Protein AF-G9NT71-F1 (afdb_monomer_lite)

Organism: Hypocrea atroviridis (strain ATCC 20476 / IMI 206040) (NCBI:txid452589)

Secondary structure (DSSP, 8-state):
-HHHHHTT-HHHHHHHHHHHHHTTPPPPHHHHHHHHHHHHHHT-HHHHHHHHHHHHHHHTT-SSPPP--HHHHHHHHHHHHHH-TTHHHHHHSPPPGGGS-HHHHHHHHT-HHHHHHHHHHHHHHHHHHHHHHHHHHHHHHHHTT------

Structure (mmCIF, N/CA/C/O backbone):
data_AF-G9NT71-F1
#
_entry.id   AF-G9NT71-F1
#
loop_
_atom_site.group_PDB
_atom_site.id
_atom_site.type_symbol
_atom_site.label_atom_id
_atom_site.label_alt_id
_atom_site.label_comp_id
_atom_site.label_asym_id
_atom_site.label_entity_id
_atom_site.label_seq_id
_atom_site.pdbx_PDB_ins_code
_atom_site.Cartn_x
_atom_site.Cartn_y
_atom_site.Cartn_z
_atom_site.occupancy
_atom_site.B_iso_or_equiv
_atom_site.auth_seq_id
_atom_site.auth_comp_id
_atom_site.auth_asym_id
_atom_site.auth_atom_id
_atom_site.pdbx_PDB_model_num
ATOM 1 N N . MET A 1 1 ? -9.644 -10.009 13.426 1.00 88.56 1 MET A N 1
ATOM 2 C CA . MET A 1 1 ? -9.406 -10.148 11.970 1.00 88.56 1 MET A CA 1
ATOM 3 C C . MET A 1 1 ? -8.687 -11.445 11.629 1.00 88.56 1 MET A C 1
ATOM 5 O O . MET A 1 1 ? -9.256 -12.229 10.889 1.00 88.56 1 MET A O 1
ATOM 9 N N . THR A 1 2 ? -7.516 -11.730 12.206 1.00 84.69 2 THR A N 1
ATOM 10 C CA . THR A 1 2 ? -6.732 -12.953 11.928 1.00 84.69 2 THR A CA 1
ATOM 11 C C . THR A 1 2 ? -7.536 -14.254 12.055 1.00 84.69 2 THR A C 1
ATOM 13 O O . THR A 1 2 ? -7.477 -15.094 11.168 1.00 84.69 2 THR A O 1
ATOM 16 N N . ALA A 1 3 ? -8.367 -14.390 13.097 1.00 88.06 3 ALA A N 1
ATOM 17 C CA . ALA A 1 3 ? -9.236 -15.559 13.271 1.00 88.06 3 ALA A CA 1
ATOM 18 C C . ALA A 1 3 ? -10.236 -15.762 12.112 1.00 88.06 3 ALA A C 1
ATOM 20 O O . ALA A 1 3 ? -10.443 -16.890 11.683 1.00 88.06 3 ALA A O 1
ATOM 21 N N . TYR A 1 4 ? -10.807 -14.679 11.571 1.00 91.75 4 TYR A N 1
ATOM 22 C CA . TYR A 1 4 ? -11.718 -14.748 10.422 1.00 91.75 4 TYR A CA 1
ATOM 23 C C . TYR A 1 4 ? -10.973 -15.116 9.136 1.00 91.75 4 TYR A C 1
ATOM 25 O O . TYR A 1 4 ? -11.457 -15.935 8.367 1.00 91.75 4 TYR A O 1
ATOM 33 N N . ALA A 1 5 ? -9.757 -14.594 8.950 1.00 85.31 5 ALA A N 1
ATOM 34 C CA . ALA A 1 5 ? -8.906 -14.962 7.821 1.00 85.31 5 ALA A CA 1
ATOM 35 C C . ALA A 1 5 ? -8.539 -16.455 7.821 1.00 85.31 5 ALA A C 1
ATOM 37 O O . ALA A 1 5 ? -8.619 -17.101 6.783 1.00 85.31 5 ALA A O 1
ATOM 38 N N . HIS A 1 6 ? -8.206 -17.027 8.986 1.00 87.50 6 HIS A N 1
ATOM 39 C CA . HIS A 1 6 ? -7.945 -18.468 9.116 1.00 87.50 6 HIS A CA 1
ATOM 40 C C . HIS A 1 6 ? -9.157 -19.339 8.770 1.00 87.50 6 HIS A C 1
ATOM 42 O O . HIS A 1 6 ? -8.988 -20.479 8.351 1.00 87.50 6 HIS A O 1
ATOM 48 N N . GLN A 1 7 ? -10.366 -18.808 8.943 1.00 91.38 7 GLN A N 1
ATOM 49 C CA . GLN A 1 7 ? -11.618 -19.482 8.604 1.00 91.38 7 GLN A CA 1
ATOM 50 C C . GLN A 1 7 ? -12.095 -19.164 7.179 1.00 91.38 7 GLN A C 1
ATOM 52 O O . GLN A 1 7 ? -13.167 -19.619 6.794 1.00 91.38 7 GLN A O 1
ATOM 57 N N . LEU A 1 8 ? -11.328 -18.376 6.409 1.00 89.25 8 LEU A N 1
ATOM 58 C 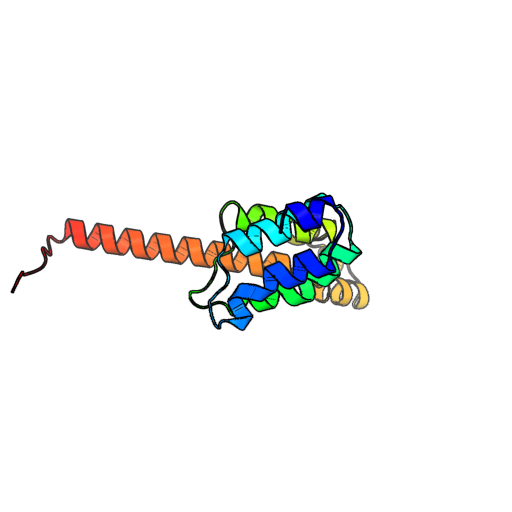CA . LEU A 1 8 ? -11.723 -17.832 5.103 1.00 89.25 8 LEU A CA 1
ATOM 59 C C . LEU A 1 8 ? -13.053 -17.051 5.147 1.00 89.25 8 LEU A C 1
ATOM 61 O O . LEU A 1 8 ? -13.723 -16.879 4.130 1.00 89.25 8 LEU A O 1
ATOM 65 N N . ASP A 1 9 ? -13.425 -16.542 6.325 1.00 94.81 9 ASP A N 1
ATOM 66 C CA . ASP A 1 9 ? -14.621 -15.729 6.537 1.00 94.81 9 ASP A CA 1
ATOM 67 C C . ASP A 1 9 ? -14.305 -14.265 6.201 1.00 94.81 9 ASP A C 1
ATOM 69 O O . ASP A 1 9 ? -14.046 -13.416 7.066 1.00 94.81 9 ASP A O 1
ATOM 73 N N . TRP A 1 10 ? -14.266 -13.980 4.900 1.00 92.88 10 TRP A N 1
ATOM 74 C CA . TRP A 1 10 ? -13.925 -12.658 4.381 1.00 92.88 10 TRP A CA 1
ATOM 75 C C . TRP A 1 10 ? -14.954 -11.595 4.768 1.00 92.88 10 TRP A C 1
ATOM 77 O O . TRP A 1 10 ? -14.583 -10.450 5.021 1.00 92.88 10 TRP A O 1
ATOM 87 N N . ASP A 1 11 ? -16.228 -11.955 4.908 1.00 94.00 11 ASP A N 1
ATOM 88 C CA . ASP A 1 11 ? -17.272 -11.012 5.309 1.00 94.00 11 ASP A CA 1
ATOM 89 C C . ASP A 1 11 ? -17.048 -10.503 6.733 1.00 94.00 11 ASP A C 1
ATOM 91 O O . ASP A 1 11 ? -17.069 -9.289 6.980 1.00 94.00 11 ASP A O 1
ATOM 95 N N . ARG A 1 12 ? -16.770 -11.398 7.690 1.00 94.56 12 ARG A N 1
ATOM 96 C CA . ARG A 1 12 ? -16.434 -10.989 9.063 1.00 94.56 12 ARG A CA 1
ATOM 97 C C . ARG A 1 12 ? -15.074 -10.319 9.146 1.00 94.56 12 ARG A C 1
ATOM 99 O O . ARG A 1 12 ? -14.917 -9.369 9.918 1.00 94.56 12 ARG A O 1
ATOM 106 N N . PHE A 1 13 ? -14.109 -10.759 8.342 1.00 96.06 13 PHE A N 1
ATOM 107 C CA . PHE A 1 13 ? -12.815 -10.095 8.225 1.00 96.06 13 PHE A CA 1
ATOM 108 C C . PHE A 1 13 ? -12.981 -8.622 7.833 1.00 96.06 13 PHE A C 1
ATOM 110 O O . PHE A 1 13 ? -12.490 -7.733 8.535 1.00 96.06 13 PHE A O 1
ATOM 117 N N . TRP A 1 14 ? -13.739 -8.354 6.769 1.00 94.94 14 TRP A N 1
ATOM 118 C CA . TRP A 1 14 ? -13.968 -7.004 6.272 1.00 94.94 14 TRP A CA 1
ATOM 119 C C . TRP A 1 14 ? -14.877 -6.178 7.168 1.00 94.94 14 TRP A C 1
ATOM 121 O O . TRP A 1 14 ? -14.660 -4.976 7.317 1.00 94.94 14 TRP A O 1
ATOM 131 N N . ASN A 1 15 ? -15.865 -6.799 7.811 1.00 94.00 15 ASN A N 1
ATOM 132 C CA . ASN A 1 15 ? -16.646 -6.120 8.836 1.00 94.00 15 ASN A CA 1
ATOM 133 C C . ASN A 1 15 ? -15.751 -5.635 9.975 1.00 94.00 15 ASN A C 1
ATOM 135 O O . ASN A 1 15 ? -15.852 -4.468 10.339 1.00 94.00 15 ASN A O 1
ATOM 139 N N . ALA A 1 16 ? -14.838 -6.476 10.470 1.00 93.75 16 ALA A N 1
ATOM 140 C CA . ALA A 1 16 ? -13.901 -6.091 11.520 1.00 93.75 16 ALA A CA 1
ATOM 141 C C . ALA A 1 16 ? -12.951 -4.964 11.082 1.00 93.75 16 ALA A C 1
ATOM 143 O O . ALA A 1 16 ? -12.748 -4.019 11.839 1.00 93.75 16 ALA A O 1
ATOM 144 N N . PHE A 1 17 ? -12.434 -5.012 9.851 1.00 95.06 17 PHE A N 1
ATOM 145 C CA . PHE A 1 17 ? -11.587 -3.946 9.301 1.00 95.06 17 PHE A CA 1
ATOM 146 C C . PHE A 1 17 ? -12.297 -2.582 9.241 1.00 95.06 17 PHE A C 1
ATOM 148 O O . PHE A 1 17 ? -11.691 -1.539 9.475 1.00 95.06 17 PHE A O 1
ATOM 155 N N . ARG A 1 18 ? -13.601 -2.573 8.939 1.00 93.44 18 ARG A N 1
ATOM 156 C CA . ARG A 1 18 ? -14.391 -1.338 8.804 1.00 93.44 18 ARG A CA 1
ATOM 157 C C . ARG A 1 18 ? -14.861 -0.752 10.137 1.00 93.44 18 ARG A C 1
ATOM 159 O O . ARG A 1 18 ? -15.386 0.359 10.126 1.00 93.44 18 ARG A O 1
ATOM 166 N N . ILE A 1 19 ? -14.698 -1.460 11.260 1.00 92.94 19 ILE A N 1
ATOM 167 C CA . ILE A 1 19 ? -15.186 -1.014 12.576 1.00 92.94 19 ILE A CA 1
ATOM 168 C C . ILE A 1 19 ? -14.682 0.392 12.942 1.00 92.94 19 ILE A C 1
ATOM 170 O O . ILE A 1 19 ? -15.543 1.223 13.223 1.00 92.94 19 ILE A O 1
ATOM 174 N N . PRO A 1 20 ? -13.370 0.715 12.903 1.00 90.31 20 PRO A N 1
ATOM 175 C CA . PRO A 1 20 ? -12.889 2.024 13.360 1.00 90.31 20 PRO A CA 1
ATOM 176 C C . PRO A 1 20 ? -13.567 3.196 12.641 1.00 90.31 20 PRO A C 1
ATOM 178 O O . PRO A 1 20 ? -14.077 4.113 13.281 1.00 90.31 20 PRO A O 1
ATOM 181 N N . SER A 1 21 ? -13.709 3.105 11.316 1.00 86.88 21 SER A N 1
ATOM 182 C CA . SER A 1 21 ? -14.335 4.160 10.513 1.00 86.88 21 SER A CA 1
ATOM 183 C C . SER A 1 21 ? -15.823 4.348 10.808 1.00 86.88 21 SER A C 1
ATOM 185 O O . SER A 1 21 ? -16.330 5.456 10.662 1.00 86.88 21 SER A O 1
ATOM 187 N N . ARG A 1 22 ? -16.538 3.304 11.261 1.00 90.44 22 ARG A N 1
ATOM 188 C CA . ARG A 1 22 ? -17.943 3.435 11.700 1.00 90.44 22 ARG A CA 1
ATOM 189 C C . ARG A 1 22 ? -18.078 4.285 12.962 1.00 90.44 22 ARG A C 1
ATOM 191 O O . ARG A 1 22 ? -19.121 4.893 13.165 1.00 90.44 22 ARG A O 1
ATOM 198 N N . PHE A 1 23 ? -17.024 4.347 13.770 1.00 91.69 23 PHE A N 1
ATOM 199 C CA . PHE A 1 23 ? -16.926 5.193 14.957 1.00 91.69 23 PHE A CA 1
ATOM 200 C C . PHE A 1 23 ? -16.097 6.459 14.698 1.00 91.69 23 PHE A C 1
ATOM 202 O O . PHE A 1 23 ? -15.576 7.047 15.640 1.00 91.69 23 PHE A O 1
ATOM 209 N N . GLN A 1 24 ? -15.937 6.861 13.427 1.00 88.56 24 GLN A N 1
ATOM 210 C CA . GLN A 1 24 ? -15.171 8.049 13.015 1.00 88.56 24 GLN A CA 1
ATOM 211 C C . GLN A 1 24 ? -13.734 8.079 13.561 1.00 88.56 24 GLN A C 1
ATOM 213 O O . GLN A 1 24 ? -13.141 9.138 13.738 1.00 88.56 24 GLN A O 1
ATOM 218 N N . THR A 1 25 ? -13.170 6.904 13.837 1.00 92.62 25 THR A N 1
ATOM 219 C CA . THR A 1 25 ? -11.798 6.756 14.314 1.00 92.62 25 THR A CA 1
ATOM 220 C C . THR A 1 25 ? -10.913 6.353 13.134 1.00 92.62 25 THR A C 1
ATOM 222 O O . THR A 1 25 ? -11.307 5.446 12.385 1.00 92.62 25 THR A O 1
ATOM 225 N N . PRO A 1 26 ? -9.738 6.985 12.951 1.00 92.88 26 PRO A N 1
ATOM 226 C CA . PRO A 1 26 ? -8.818 6.594 11.893 1.00 92.88 26 PRO A CA 1
ATOM 227 C C . PRO A 1 26 ? -8.353 5.152 12.096 1.00 92.88 26 PRO A C 1
ATOM 229 O O . PRO A 1 26 ? -8.170 4.683 13.227 1.00 92.88 26 PRO A O 1
ATOM 232 N N . ARG A 1 27 ? -8.177 4.418 10.998 1.00 95.69 27 ARG A N 1
ATOM 233 C CA . ARG A 1 27 ? -7.589 3.074 11.067 1.00 95.69 27 ARG A CA 1
ATOM 234 C C . ARG A 1 27 ? -6.086 3.209 11.289 1.00 95.69 27 ARG A C 1
ATOM 236 O O . ARG A 1 27 ? -5.444 4.072 10.701 1.00 95.69 27 ARG A O 1
ATOM 243 N N . SER A 1 28 ? -5.506 2.341 12.114 1.00 95.81 28 SER A N 1
ATOM 244 C CA . SER A 1 28 ? -4.067 2.390 12.378 1.00 95.81 28 SER A CA 1
ATOM 245 C C . SER A 1 28 ? -3.248 1.777 11.227 1.00 95.81 28 SER A C 1
ATOM 247 O O . SER A 1 28 ? -3.762 0.915 10.500 1.00 95.81 28 SER A O 1
ATOM 249 N N . PRO A 1 29 ? -1.964 2.152 11.065 1.00 97.38 29 PRO A N 1
ATOM 250 C CA . PRO A 1 29 ? -1.065 1.528 10.091 1.00 97.38 29 PRO A CA 1
ATOM 251 C C . PRO A 1 29 ? -0.989 -0.001 10.226 1.00 97.38 29 PRO A C 1
ATOM 253 O O . PRO A 1 29 ? -0.929 -0.710 9.224 1.00 97.38 29 PRO A O 1
ATOM 256 N N . GLU A 1 30 ? -1.054 -0.524 11.452 1.00 97.12 30 GLU A N 1
ATOM 257 C CA . GLU A 1 30 ? -1.014 -1.960 11.756 1.00 97.12 30 GLU A CA 1
ATOM 258 C C . GLU A 1 30 ? -2.261 -2.688 11.244 1.00 97.12 30 GLU A C 1
ATOM 260 O O . GLU A 1 30 ? -2.193 -3.856 10.862 1.00 97.12 30 GLU A O 1
ATOM 265 N N . LEU A 1 31 ? -3.410 -2.007 11.203 1.00 97.12 31 LEU A N 1
ATOM 266 C CA . LEU A 1 31 ? -4.641 -2.585 10.673 1.00 97.12 31 LEU A CA 1
ATOM 267 C C . LEU A 1 31 ? -4.560 -2.769 9.152 1.00 97.12 31 LEU A C 1
ATOM 269 O O . LEU A 1 31 ? -4.975 -3.808 8.631 1.00 97.12 31 LEU A O 1
ATOM 273 N N . TYR A 1 32 ? -3.992 -1.784 8.450 1.00 98.25 32 TYR A N 1
ATOM 274 C CA . TYR A 1 32 ? -3.694 -1.881 7.020 1.00 98.25 32 TYR A CA 1
ATOM 275 C C . TYR A 1 32 ? -2.624 -2.933 6.735 1.00 98.25 32 TYR A C 1
ATOM 277 O O . TYR A 1 32 ? -2.794 -3.746 5.828 1.00 98.25 32 TYR A O 1
ATOM 285 N N . GLU A 1 33 ? -1.556 -2.963 7.536 1.00 98.38 33 GLU A N 1
ATOM 286 C CA . GLU A 1 33 ? -0.499 -3.975 7.450 1.00 98.38 33 GLU A CA 1
ATOM 287 C C . GLU A 1 33 ? -1.096 -5.379 7.532 1.00 98.38 33 GLU A C 1
ATOM 289 O O . GLU A 1 33 ? -0.867 -6.193 6.636 1.00 98.38 33 GLU A O 1
ATOM 294 N N . LEU A 1 34 ? -1.918 -5.635 8.557 1.00 97.81 34 LEU A N 1
ATOM 295 C CA . LEU A 1 34 ? -2.569 -6.923 8.762 1.00 97.81 34 LEU A CA 1
ATOM 296 C C . LEU A 1 34 ? -3.449 -7.292 7.569 1.00 97.81 34 LEU A C 1
ATOM 298 O O . LEU A 1 34 ? -3.427 -8.445 7.137 1.00 97.81 34 LEU A O 1
ATOM 302 N N . ALA A 1 35 ? -4.215 -6.333 7.040 1.00 97.94 35 ALA A N 1
ATOM 303 C CA . ALA A 1 35 ? -5.052 -6.559 5.871 1.00 97.94 35 ALA A CA 1
ATOM 304 C C . ALA A 1 35 ? -4.209 -7.003 4.671 1.00 97.94 35 ALA A C 1
ATOM 306 O O . ALA A 1 35 ? -4.426 -8.094 4.148 1.00 97.94 35 ALA A O 1
ATOM 307 N N . TYR A 1 36 ? -3.200 -6.221 4.283 1.00 98.50 36 TYR A N 1
ATOM 308 C CA . TYR A 1 36 ? -2.361 -6.555 3.133 1.00 98.50 36 TYR A CA 1
ATOM 309 C C . TYR A 1 36 ? -1.585 -7.855 3.317 1.00 98.50 36 TYR A C 1
ATOM 311 O O . TYR A 1 36 ? -1.530 -8.657 2.388 1.00 98.50 36 TYR A O 1
ATOM 319 N N . ARG A 1 37 ? -1.039 -8.106 4.512 1.00 98.31 37 ARG A N 1
ATOM 320 C CA . ARG A 1 37 ? -0.293 -9.334 4.799 1.00 98.31 37 ARG A CA 1
ATOM 321 C C . ARG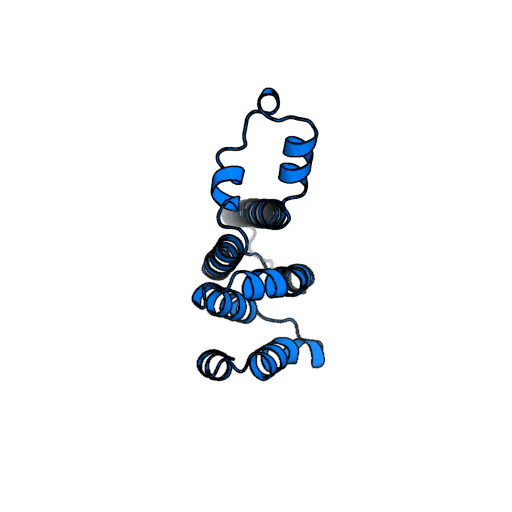 A 1 37 ? -1.173 -10.569 4.681 1.00 98.31 37 ARG A C 1
ATOM 323 O O . ARG A 1 37 ? -0.762 -11.550 4.068 1.00 98.31 37 ARG A O 1
ATOM 330 N N . VAL A 1 38 ? -2.380 -10.523 5.250 1.00 97.62 38 VAL A N 1
ATOM 331 C CA . VAL A 1 38 ? -3.341 -11.629 5.162 1.00 97.62 38 VAL A CA 1
ATOM 332 C C . VAL A 1 38 ? -3.707 -11.895 3.708 1.00 97.62 38 VAL A C 1
ATOM 334 O O . VAL A 1 38 ? -3.611 -13.036 3.270 1.00 97.62 38 VAL A O 1
ATOM 337 N N . LEU A 1 39 ? -4.064 -10.862 2.946 1.00 96.88 39 LEU A N 1
ATOM 338 C CA . LEU A 1 39 ? -4.448 -11.020 1.542 1.00 96.88 39 LEU A CA 1
ATOM 339 C C . LEU A 1 39 ? -3.296 -11.579 0.711 1.00 96.88 39 LEU A C 1
ATOM 341 O O . LEU A 1 39 ? -3.480 -12.567 0.008 1.00 96.88 39 LEU A O 1
ATOM 345 N N . ALA A 1 40 ? -2.094 -11.014 0.851 1.00 98.00 40 ALA A N 1
ATOM 346 C CA . ALA A 1 40 ? -0.910 -11.494 0.148 1.00 98.00 40 ALA A CA 1
ATOM 347 C C . ALA A 1 40 ? -0.624 -12.971 0.461 1.00 98.00 40 ALA A C 1
ATOM 349 O O . ALA A 1 40 ? -0.299 -13.739 -0.441 1.00 98.00 40 ALA A O 1
ATOM 350 N N . SER A 1 41 ? -0.811 -13.395 1.719 1.00 97.06 41 SER A N 1
ATOM 351 C CA . SER A 1 41 ? -0.585 -14.786 2.133 1.00 97.06 41 SER A CA 1
ATOM 352 C C . SER A 1 41 ? -1.545 -15.796 1.495 1.00 97.06 41 SER A C 1
ATOM 354 O O . SER A 1 41 ? -1.234 -16.983 1.460 1.00 97.06 41 SER A O 1
ATOM 356 N N . THR A 1 42 ? -2.685 -15.345 0.960 1.00 95.56 42 THR A N 1
ATOM 357 C CA . THR A 1 42 ? -3.613 -16.223 0.228 1.00 95.56 42 THR A CA 1
ATOM 358 C C . THR A 1 42 ? -3.111 -16.593 -1.166 1.00 95.56 42 THR A C 1
ATOM 360 O O . THR A 1 42 ? -3.551 -17.598 -1.718 1.00 95.56 42 THR A O 1
ATOM 363 N N . GLY A 1 43 ? -2.237 -15.775 -1.766 1.00 96.25 43 GLY A N 1
ATOM 364 C CA . GLY A 1 43 ? -1.858 -15.897 -3.177 1.00 96.25 43 GLY A CA 1
ATOM 365 C C . GLY A 1 43 ? -3.010 -15.665 -4.170 1.00 96.25 43 GLY A C 1
ATOM 366 O O . GLY A 1 43 ? -2.821 -15.842 -5.373 1.00 96.25 43 GLY A O 1
ATOM 367 N N . ASP A 1 44 ? -4.199 -15.267 -3.705 1.00 96.19 44 ASP A N 1
ATOM 368 C CA . ASP A 1 44 ? -5.364 -15.054 -4.558 1.00 96.19 44 ASP A CA 1
ATOM 369 C C . ASP A 1 44 ? -5.300 -13.672 -5.222 1.00 96.19 44 ASP A C 1
ATOM 371 O O . ASP A 1 44 ? -5.582 -12.628 -4.625 1.00 96.19 44 ASP A O 1
ATOM 375 N N . ARG A 1 45 ? -4.966 -13.683 -6.516 1.00 96.62 45 ARG A N 1
ATOM 376 C CA . ARG A 1 45 ? -4.894 -12.489 -7.365 1.00 96.62 45 ARG A CA 1
ATOM 377 C C . ARG A 1 45 ? -6.183 -11.672 -7.353 1.00 96.62 45 ARG A C 1
ATOM 379 O O . ARG A 1 45 ? -6.110 -10.442 -7.351 1.00 96.62 45 ARG A O 1
ATOM 386 N N . LYS A 1 46 ? -7.353 -12.318 -7.389 1.00 95.00 46 LYS A N 1
ATOM 387 C CA . LYS A 1 46 ? -8.642 -11.617 -7.426 1.00 95.00 46 LYS A CA 1
ATOM 388 C C . LYS A 1 46 ? -8.886 -10.927 -6.091 1.00 95.00 46 LYS A C 1
ATOM 390 O O . LYS A 1 46 ? -9.195 -9.740 -6.077 1.00 95.00 46 LYS A O 1
ATOM 395 N N . LEU A 1 47 ? -8.663 -11.639 -4.991 1.00 94.38 47 LEU A N 1
ATOM 396 C CA . LEU A 1 47 ? -8.840 -11.096 -3.650 1.00 94.38 47 LEU A CA 1
ATOM 397 C C . LEU A 1 47 ? -7.902 -9.904 -3.384 1.00 94.38 47 LEU A C 1
ATOM 399 O O . LEU A 1 47 ? -8.354 -8.874 -2.883 1.00 94.38 47 LEU A O 1
ATOM 403 N N . CYS A 1 48 ? -6.627 -9.998 -3.778 1.00 97.56 48 CYS A N 1
ATOM 404 C CA . CYS A 1 48 ? -5.682 -8.880 -3.697 1.00 97.56 48 CYS A CA 1
ATOM 405 C C . CYS A 1 48 ? -6.091 -7.703 -4.593 1.00 97.56 48 CYS A C 1
ATOM 407 O O . CYS A 1 48 ? -6.050 -6.561 -4.142 1.00 97.56 48 CYS A O 1
ATOM 409 N N . THR A 1 49 ? -6.526 -7.964 -5.830 1.00 97.25 49 THR A N 1
ATOM 410 C CA . THR A 1 49 ? -6.995 -6.923 -6.765 1.00 97.25 49 THR A CA 1
ATOM 411 C C . THR A 1 49 ? -8.181 -6.159 -6.184 1.00 97.25 49 THR A C 1
ATOM 413 O O . THR A 1 49 ? -8.158 -4.929 -6.115 1.00 97.25 49 THR A O 1
ATOM 416 N N . ASP A 1 50 ? -9.205 -6.888 -5.742 1.00 95.56 50 ASP A N 1
ATOM 417 C CA . ASP A 1 50 ? -10.422 -6.299 -5.199 1.00 95.56 50 ASP A CA 1
ATOM 418 C C . ASP A 1 50 ? -10.096 -5.497 -3.939 1.00 95.56 50 ASP A C 1
ATOM 420 O O . ASP A 1 50 ? -10.515 -4.350 -3.821 1.00 95.56 50 ASP A O 1
ATOM 424 N N . ALA A 1 51 ? -9.276 -6.043 -3.037 1.00 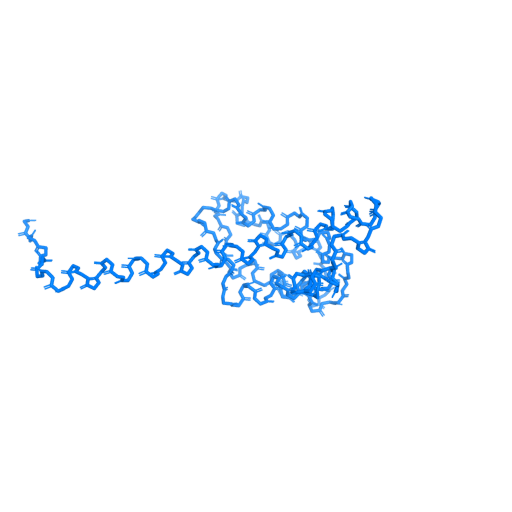94.62 51 ALA A N 1
ATOM 425 C CA . ALA A 1 51 ? -8.846 -5.336 -1.840 1.00 94.62 51 ALA A CA 1
ATOM 426 C C . ALA A 1 51 ? -8.047 -4.063 -2.145 1.00 94.62 51 ALA A C 1
ATOM 428 O O . ALA A 1 51 ? -8.360 -3.013 -1.593 1.00 94.62 51 ALA A O 1
ATOM 429 N N . LEU A 1 52 ? -7.045 -4.114 -3.026 1.00 97.69 52 LEU A N 1
ATOM 430 C CA . LEU A 1 52 ? -6.230 -2.941 -3.361 1.00 97.69 52 LEU A CA 1
ATOM 431 C C . LEU A 1 52 ? -7.079 -1.802 -3.933 1.00 97.69 52 LEU A C 1
ATOM 433 O O . LEU A 1 52 ? -6.848 -0.647 -3.589 1.00 97.69 52 LEU A O 1
ATOM 437 N N . ARG A 1 53 ? -8.106 -2.110 -4.731 1.00 97.06 53 ARG A N 1
ATOM 438 C CA . ARG A 1 53 ? -9.002 -1.104 -5.324 1.00 97.06 53 ARG A CA 1
ATOM 439 C C . ARG A 1 53 ? -9.772 -0.258 -4.318 1.00 97.06 53 ARG A C 1
ATOM 441 O O . ARG A 1 53 ? -10.168 0.851 -4.665 1.00 97.06 53 ARG A O 1
ATOM 448 N N . TRP A 1 54 ? -9.991 -0.743 -3.096 1.00 94.06 54 TRP A N 1
ATOM 449 C CA . TRP A 1 54 ? -10.723 0.021 -2.081 1.00 94.06 54 TRP A CA 1
ATOM 450 C C . TRP A 1 54 ? -9.924 0.274 -0.800 1.00 94.06 54 TRP A C 1
ATOM 452 O O . TRP A 1 54 ? -10.018 1.366 -0.253 1.00 94.06 54 TRP A O 1
ATOM 462 N N . VAL A 1 55 ? -9.105 -0.670 -0.329 1.00 96.75 55 VAL A N 1
ATOM 463 C CA . VAL A 1 55 ? -8.307 -0.513 0.900 1.00 96.75 55 VAL A CA 1
ATOM 464 C C . VAL A 1 55 ? -7.222 0.546 0.710 1.00 96.75 55 VAL A C 1
ATOM 466 O O . VAL A 1 55 ? -6.998 1.354 1.609 1.00 96.75 55 VAL A O 1
ATOM 469 N N . TYR A 1 56 ? -6.570 0.581 -0.456 1.00 97.50 56 TYR A N 1
AT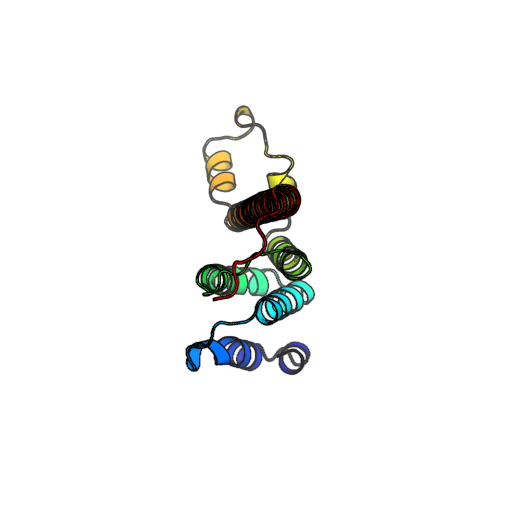OM 470 C CA . TYR A 1 56 ? -5.482 1.528 -0.701 1.00 97.50 56 TYR A CA 1
ATOM 471 C C . TYR A 1 56 ? -5.963 2.986 -0.768 1.00 97.50 56 TYR A C 1
ATOM 473 O O . TYR A 1 56 ? -5.433 3.797 -0.007 1.00 97.50 56 TYR A O 1
ATOM 481 N N . PRO A 1 57 ? -7.002 3.345 -1.553 1.00 96.50 57 PRO A N 1
ATOM 482 C CA . PRO A 1 57 ? -7.545 4.703 -1.527 1.00 96.50 57 PRO A CA 1
ATOM 483 C C . PRO A 1 57 ? -8.051 5.138 -0.152 1.00 96.50 57 PRO A C 1
ATOM 485 O O . PRO A 1 57 ? -7.995 6.320 0.163 1.00 96.50 57 PRO A O 1
ATOM 488 N N . GLU A 1 58 ? -8.556 4.212 0.664 1.00 95.62 58 GLU A N 1
ATOM 489 C CA . GLU A 1 58 ? -8.970 4.519 2.032 1.00 95.62 58 GLU A CA 1
ATOM 490 C C . GLU A 1 58 ? -7.774 4.840 2.933 1.00 95.62 58 GLU A C 1
ATOM 492 O O . GLU A 1 58 ? -7.816 5.839 3.641 1.00 95.62 58 GLU A O 1
ATOM 497 N N . MET A 1 59 ? -6.685 4.069 2.840 1.00 97.12 59 MET A N 1
ATOM 498 C CA . MET A 1 59 ? -5.437 4.336 3.567 1.00 97.12 59 MET A CA 1
ATOM 499 C C . MET A 1 59 ? -4.882 5.733 3.272 1.00 97.12 59 MET A C 1
ATOM 501 O O . MET A 1 59 ? -4.385 6.404 4.172 1.00 97.12 59 MET A O 1
ATOM 505 N N . LEU A 1 60 ? -4.974 6.176 2.014 1.00 96.38 60 LEU A N 1
ATOM 506 C CA . LEU A 1 60 ? -4.493 7.494 1.592 1.00 96.38 60 LEU A CA 1
ATOM 507 C C . LEU A 1 60 ? -5.315 8.664 2.154 1.00 96.38 60 LEU A C 1
ATOM 509 O O . LEU A 1 60 ? -4.821 9.788 2.150 1.00 96.38 60 LEU A O 1
ATOM 513 N N . LYS A 1 61 ? -6.549 8.417 2.611 1.00 95.19 61 LYS A N 1
ATOM 514 C CA . LYS A 1 61 ? -7.450 9.434 3.184 1.00 95.19 61 LYS A CA 1
ATOM 515 C C . LYS A 1 61 ? -7.389 9.509 4.710 1.00 95.19 61 LYS A C 1
ATOM 517 O O . LYS A 1 61 ? 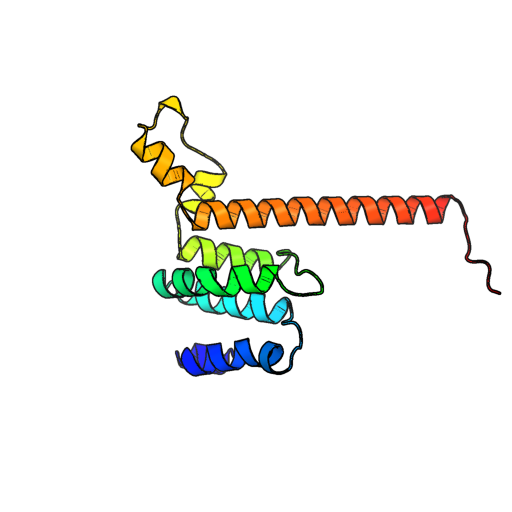-8.102 10.320 5.293 1.00 95.19 61 LYS A O 1
ATOM 522 N N . GLU A 1 62 ? -6.632 8.627 5.355 1.00 96.19 62 GLU A N 1
ATOM 523 C CA . GLU A 1 62 ? -6.542 8.599 6.813 1.00 96.19 62 GLU A CA 1
ATOM 524 C C . GLU A 1 62 ? -5.870 9.866 7.343 1.00 96.19 62 GLU A C 1
ATOM 526 O O . GLU A 1 62 ? -4.880 10.339 6.782 1.00 96.19 62 GLU A O 1
ATOM 531 N N . GLU A 1 63 ? -6.394 10.370 8.459 1.00 93.31 63 GLU A N 1
ATOM 532 C CA . GLU A 1 63 ? -5.824 11.488 9.204 1.00 93.31 63 GLU A CA 1
ATOM 533 C C . GLU A 1 63 ? -5.580 11.053 10.660 1.00 93.31 63 GLU A C 1
ATOM 535 O O . GLU A 1 63 ? -6.536 10.697 11.355 1.00 93.31 63 GLU A O 1
ATOM 540 N N . PRO A 1 64 ? -4.323 11.049 11.147 1.00 92.38 64 PRO A N 1
ATOM 541 C CA . PRO A 1 64 ? -3.111 11.522 10.473 1.00 92.38 64 PRO A CA 1
ATOM 542 C C . PRO A 1 64 ? -2.682 10.634 9.296 1.00 92.38 64 PRO A C 1
ATOM 544 O O . PRO A 1 64 ? -2.856 9.414 9.326 1.00 92.38 64 PRO A O 1
ATOM 547 N N . LYS A 1 65 ? -2.059 11.260 8.289 1.00 94.88 65 LYS A N 1
ATOM 548 C CA . LYS A 1 65 ? -1.550 10.581 7.089 1.00 94.88 65 LYS A CA 1
ATOM 549 C C . LYS A 1 65 ? -0.734 9.330 7.421 1.00 94.88 65 LYS A C 1
ATOM 551 O O . LYS A 1 65 ? 0.271 9.389 8.134 1.00 94.88 65 LYS A O 1
ATOM 556 N N . ILE A 1 66 ? -1.107 8.212 6.801 1.00 96.88 66 ILE A N 1
ATOM 557 C CA . ILE A 1 66 ? -0.376 6.948 6.903 1.00 96.88 66 ILE A CA 1
ATOM 558 C C . ILE A 1 66 ? 0.703 6.872 5.822 1.00 96.88 66 ILE A C 1
ATOM 560 O O . ILE A 1 66 ? 0.428 6.940 4.623 1.00 96.88 66 ILE A O 1
ATOM 564 N N . TRP A 1 67 ? 1.949 6.675 6.250 1.00 96.50 67 TRP A N 1
ATOM 565 C CA . TRP A 1 67 ? 3.085 6.468 5.356 1.00 96.50 67 TRP A CA 1
ATOM 566 C C . TRP A 1 67 ? 3.335 4.970 5.135 1.00 96.50 67 TRP A C 1
ATOM 568 O O . TRP A 1 67 ? 3.487 4.235 6.113 1.00 96.50 67 TRP A O 1
ATOM 578 N N . PRO A 1 68 ? 3.425 4.488 3.880 1.00 97.06 68 PRO A N 1
ATOM 579 C CA . PRO A 1 68 ? 3.686 3.081 3.597 1.00 97.06 68 PRO A CA 1
ATOM 580 C C . PRO A 1 68 ? 5.176 2.777 3.796 1.00 97.06 68 PRO A C 1
ATOM 582 O O . PRO A 1 68 ? 5.933 2.694 2.836 1.00 97.06 68 PRO A O 1
ATOM 585 N N . VAL A 1 69 ? 5.615 2.640 5.046 1.00 97.06 69 VAL A N 1
ATOM 586 C CA . VAL A 1 69 ? 7.003 2.335 5.439 1.00 97.06 69 VAL A CA 1
ATOM 587 C C . VAL A 1 69 ? 7.065 1.066 6.294 1.00 97.06 69 VAL A C 1
ATOM 589 O O . VAL A 1 69 ? 6.033 0.522 6.681 1.00 97.06 69 VAL A O 1
ATOM 592 N N . GLY A 1 70 ? 8.272 0.560 6.567 1.00 97.00 70 GLY A N 1
ATOM 593 C CA . GLY A 1 70 ? 8.468 -0.603 7.440 1.00 97.00 70 GLY A CA 1
ATOM 594 C C . GLY A 1 70 ? 7.669 -1.838 7.005 1.00 97.00 70 GLY A C 1
ATOM 595 O O . GLY A 1 70 ? 7.651 -2.190 5.827 1.00 97.00 70 GLY A O 1
ATOM 596 N N . SER A 1 71 ? 6.996 -2.491 7.954 1.00 98.19 71 SER A N 1
ATOM 597 C CA . SER A 1 71 ? 6.166 -3.677 7.699 1.00 98.19 71 SER A CA 1
ATOM 598 C C . SER A 1 71 ? 4.968 -3.385 6.796 1.00 98.19 71 SER A C 1
ATOM 600 O O . SER A 1 71 ? 4.668 -4.190 5.917 1.00 98.19 71 SER A O 1
ATOM 602 N N . LEU A 1 72 ? 4.329 -2.219 6.945 1.00 98.50 72 LEU A N 1
ATOM 603 C CA . LEU A 1 72 ? 3.202 -1.820 6.102 1.00 98.50 72 LEU A CA 1
ATOM 604 C C . LEU A 1 72 ? 3.605 -1.773 4.625 1.00 98.50 72 LEU A C 1
ATOM 606 O O . LEU A 1 72 ? 2.882 -2.296 3.779 1.00 98.50 72 LEU A O 1
ATOM 610 N N . TYR A 1 73 ? 4.775 -1.206 4.318 1.00 98.56 73 TYR A N 1
ATOM 611 C CA . TYR A 1 73 ? 5.326 -1.229 2.961 1.00 98.56 73 TYR A CA 1
ATOM 612 C C . TYR A 1 73 ? 5.483 -2.652 2.429 1.00 98.56 73 TYR A C 1
ATOM 614 O O . TYR A 1 73 ? 5.026 -2.945 1.326 1.00 98.56 73 TYR A O 1
ATOM 622 N N . MET A 1 74 ? 6.130 -3.524 3.206 1.00 98.62 74 MET A N 1
ATOM 623 C CA . MET A 1 74 ? 6.429 -4.890 2.773 1.00 98.62 74 MET A CA 1
ATOM 624 C C . MET A 1 74 ? 5.142 -5.666 2.483 1.00 98.62 74 MET A C 1
ATOM 626 O O . MET A 1 74 ? 5.029 -6.301 1.436 1.00 98.62 74 MET A O 1
ATOM 630 N N . SER A 1 75 ? 4.149 -5.555 3.366 1.00 98.69 75 SER A N 1
ATOM 631 C CA . SER A 1 75 ? 2.855 -6.222 3.222 1.00 98.69 75 SER A CA 1
ATOM 632 C C . SER A 1 75 ? 2.047 -5.655 2.047 1.00 98.69 75 SER A C 1
ATOM 634 O O . SER A 1 75 ? 1.517 -6.424 1.243 1.00 98.69 75 SER A O 1
ATOM 636 N N . LEU A 1 76 ? 2.003 -4.326 1.882 1.00 98.69 76 LEU A N 1
ATOM 637 C CA . LEU A 1 76 ? 1.351 -3.675 0.739 1.00 98.69 76 LEU A CA 1
ATOM 638 C C . LEU A 1 76 ? 2.000 -4.086 -0.587 1.00 98.69 76 LEU A C 1
ATOM 640 O O . LEU A 1 76 ? 1.299 -4.493 -1.513 1.00 98.69 76 LEU A O 1
ATOM 644 N N . LYS A 1 77 ? 3.334 -4.042 -0.672 1.00 98.56 77 LYS A N 1
ATOM 645 C CA . LYS A 1 77 ? 4.077 -4.466 -1.863 1.00 98.56 77 LYS A CA 1
ATOM 646 C C . LYS A 1 77 ? 3.820 -5.937 -2.183 1.00 98.56 77 LYS A C 1
ATOM 648 O O . LYS A 1 77 ? 3.546 -6.252 -3.334 1.00 98.56 77 LYS A O 1
ATOM 653 N N . ALA A 1 78 ? 3.824 -6.826 -1.191 1.00 98.62 78 ALA A N 1
ATOM 654 C CA . ALA A 1 78 ? 3.495 -8.235 -1.409 1.00 98.62 78 ALA A CA 1
ATOM 655 C C . ALA A 1 78 ? 2.079 -8.414 -1.988 1.00 98.62 78 ALA A C 1
ATOM 657 O O . ALA A 1 78 ? 1.899 -9.156 -2.950 1.00 98.62 78 ALA A O 1
ATOM 658 N N . CYS A 1 79 ? 1.087 -7.686 -1.467 1.00 98.56 79 CYS A N 1
ATOM 659 C CA . CYS A 1 79 ? -0.283 -7.712 -1.987 1.00 98.56 79 CYS A CA 1
ATOM 660 C C . CYS A 1 79 ? -0.357 -7.213 -3.445 1.00 98.56 79 CYS A C 1
ATOM 662 O O . CYS A 1 79 ? -1.007 -7.837 -4.285 1.00 98.56 79 CYS A O 1
ATOM 664 N N . ILE A 1 80 ? 0.363 -6.130 -3.766 1.00 98.50 80 ILE A N 1
ATOM 665 C CA . ILE A 1 80 ? 0.497 -5.602 -5.133 1.00 98.50 80 ILE A CA 1
ATOM 666 C C . ILE A 1 80 ? 1.084 -6.658 -6.073 1.00 98.50 80 ILE A C 1
ATOM 668 O O . ILE A 1 80 ? 0.566 -6.838 -7.169 1.00 98.50 80 ILE A O 1
ATOM 672 N N . LEU A 1 81 ? 2.124 -7.382 -5.652 1.00 98.25 81 LEU A N 1
ATOM 673 C CA . LEU A 1 81 ? 2.783 -8.388 -6.490 1.00 98.25 81 LEU A CA 1
ATOM 674 C C . LEU A 1 81 ? 1.950 -9.657 -6.690 1.00 98.25 81 LEU A C 1
ATOM 676 O O . LEU A 1 81 ? 2.087 -10.316 -7.715 1.00 98.25 81 LEU A O 1
ATOM 680 N N . VAL A 1 82 ? 1.044 -9.980 -5.765 1.00 98.06 82 VAL A N 1
ATOM 681 C CA . VAL A 1 82 ? 0.041 -11.033 -5.992 1.00 98.06 82 VAL A CA 1
ATOM 682 C C . VAL A 1 82 ? -1.000 -10.579 -7.020 1.00 98.06 82 VAL A C 1
ATOM 684 O O . VAL A 1 82 ? -1.366 -11.346 -7.912 1.00 98.06 82 VAL A O 1
ATOM 687 N N . ALA A 1 83 ? -1.468 -9.328 -6.932 1.00 97.56 83 ALA A N 1
ATOM 688 C CA . ALA A 1 83 ? -2.414 -8.762 -7.896 1.00 97.56 83 ALA A CA 1
ATOM 689 C C . ALA A 1 83 ? -1.792 -8.587 -9.297 1.00 97.56 83 ALA A C 1
ATOM 691 O O . ALA A 1 83 ? -2.451 -8.807 -10.318 1.00 97.56 83 ALA A O 1
ATOM 692 N N . ASP A 1 84 ? -0.513 -8.218 -9.336 1.00 96.81 84 ASP A N 1
ATOM 693 C CA . ASP A 1 84 ? 0.253 -7.923 -10.536 1.00 96.81 84 ASP A CA 1
ATOM 694 C C . ASP A 1 84 ? 1.732 -8.349 -10.395 1.00 96.81 84 ASP A C 1
ATOM 696 O O . ASP A 1 84 ? 2.595 -7.535 -10.044 1.00 96.81 84 ASP A O 1
ATOM 700 N N . PRO A 1 85 ? 2.062 -9.606 -10.752 1.00 95.56 85 PRO A N 1
ATOM 701 C CA . PRO A 1 85 ? 3.427 -10.130 -10.639 1.00 95.56 85 PRO A CA 1
ATOM 702 C C . PRO A 1 85 ? 4.469 -9.390 -11.487 1.00 95.56 85 PRO A C 1
ATOM 704 O O . PRO A 1 85 ? 5.664 -9.470 -11.218 1.00 95.56 85 PRO A O 1
ATOM 707 N N . GLY A 1 86 ? 4.037 -8.673 -12.531 1.00 94.06 86 GLY A N 1
ATOM 708 C CA . GLY A 1 86 ? 4.936 -7.935 -13.419 1.00 94.06 86 GLY A CA 1
ATOM 709 C C . GLY A 1 86 ? 5.239 -6.510 -12.955 1.00 94.06 86 GLY A C 1
ATOM 710 O O . GLY A 1 86 ? 6.105 -5.867 -13.547 1.00 94.06 86 GLY A O 1
ATOM 711 N N . ALA A 1 87 ? 4.542 -6.001 -11.931 1.00 95.19 87 ALA A N 1
ATOM 712 C CA . ALA A 1 87 ? 4.621 -4.597 -11.531 1.00 95.19 87 ALA A CA 1
ATOM 713 C C . ALA A 1 87 ? 6.040 -4.170 -11.126 1.00 95.19 87 ALA A C 1
ATOM 715 O O . ALA A 1 87 ? 6.519 -3.134 -11.578 1.00 95.19 87 ALA A O 1
ATOM 716 N N . GLU A 1 88 ? 6.744 -4.969 -10.321 1.00 95.31 88 GLU A N 1
ATOM 717 C CA . GLU A 1 88 ? 8.104 -4.630 -9.881 1.00 95.31 88 GLU A CA 1
ATOM 718 C C . GLU A 1 88 ? 9.113 -4.668 -11.031 1.00 95.31 88 GLU A C 1
ATOM 720 O O . GLU A 1 88 ? 9.896 -3.734 -11.199 1.00 95.31 88 GLU A O 1
ATOM 725 N N . SER A 1 89 ? 9.056 -5.708 -11.869 1.00 93.94 89 SER A N 1
ATOM 726 C CA . SER A 1 89 ? 9.938 -5.817 -13.033 1.00 93.94 89 SER A CA 1
ATOM 727 C C . SER A 1 89 ? 9.776 -4.615 -13.963 1.00 93.94 89 SER A C 1
ATOM 729 O O . SER A 1 89 ? 10.769 -3.994 -14.326 1.00 93.94 89 SER A O 1
ATOM 731 N N . LEU A 1 90 ? 8.536 -4.221 -14.263 1.00 92.94 90 LEU A N 1
ATOM 732 C CA . LEU A 1 90 ? 8.239 -3.069 -15.117 1.00 92.94 90 LEU A CA 1
ATOM 733 C C . LEU A 1 90 ? 8.571 -1.722 -14.478 1.00 92.94 90 LEU A C 1
ATOM 735 O O . LEU A 1 90 ? 8.822 -0.755 -15.196 1.00 92.94 90 LEU A O 1
ATOM 739 N N . LEU A 1 91 ? 8.549 -1.633 -13.147 1.00 93.56 91 LEU A N 1
ATOM 740 C CA . LEU A 1 91 ? 8.958 -0.423 -12.445 1.00 93.56 91 LEU A CA 1
ATOM 741 C C . LEU A 1 91 ? 10.469 -0.196 -12.571 1.00 93.56 91 LEU A C 1
ATOM 743 O O . LEU A 1 91 ? 10.888 0.935 -12.804 1.00 93.56 91 LEU A O 1
ATOM 747 N N . HIS A 1 92 ? 11.266 -1.257 -12.427 1.00 92.69 92 HIS A N 1
ATOM 748 C CA . HIS A 1 92 ? 12.729 -1.180 -12.486 1.00 92.69 92 HIS A CA 1
ATOM 749 C C . HIS A 1 92 ? 13.290 -1.250 -13.909 1.00 92.69 92 HIS A C 1
ATOM 751 O O . HIS A 1 92 ? 14.313 -0.635 -14.196 1.00 92.69 92 HIS A O 1
ATOM 757 N N . HIS A 1 93 ? 12.614 -1.973 -14.798 1.00 91.94 93 HIS A N 1
ATOM 758 C CA . HIS A 1 93 ? 13.038 -2.225 -16.172 1.00 91.94 93 HIS A CA 1
ATOM 759 C C . HIS A 1 93 ? 11.877 -1.933 -17.133 1.00 91.94 93 HIS A C 1
ATOM 761 O O . HIS A 1 93 ? 11.333 -2.851 -17.755 1.00 91.94 93 HIS A O 1
ATOM 767 N N . PRO A 1 94 ? 11.441 -0.664 -17.243 1.00 87.38 94 PRO A N 1
ATOM 768 C CA . PRO A 1 94 ? 10.415 -0.313 -18.208 1.00 87.38 94 PRO A CA 1
ATOM 769 C C . PRO A 1 94 ? 10.927 -0.608 -19.629 1.00 87.38 94 PRO A C 1
ATOM 771 O O . PRO A 1 94 ? 12.084 -0.303 -19.934 1.00 87.38 94 PRO A O 1
ATOM 774 N N . PRO A 1 95 ? 10.100 -1.193 -20.512 1.00 84.50 95 PRO A N 1
ATOM 775 C CA . PRO A 1 95 ? 10.482 -1.381 -21.904 1.00 84.50 95 PRO A CA 1
ATOM 776 C C . PRO A 1 95 ? 10.800 -0.021 -22.555 1.00 84.50 95 PRO A C 1
ATOM 778 O O . PRO A 1 95 ? 10.132 0.973 -22.240 1.00 84.50 95 PRO A O 1
ATOM 781 N N . PRO A 1 96 ? 11.799 0.043 -23.455 1.00 83.19 96 PRO A N 1
ATOM 782 C CA . PRO A 1 96 ? 12.080 1.242 -24.239 1.00 83.19 96 PRO A CA 1
ATOM 783 C C . PRO A 1 96 ? 10.819 1.754 -24.945 1.00 83.19 96 PRO A C 1
ATOM 785 O O . PRO A 1 96 ? 10.019 0.965 -25.441 1.00 83.19 96 PRO A O 1
ATOM 788 N N . GLN A 1 97 ? 10.633 3.073 -25.021 1.00 73.44 97 GLN A N 1
ATOM 789 C CA . GLN A 1 97 ? 9.436 3.645 -25.657 1.00 73.44 97 GLN A CA 1
ATOM 790 C C . GLN A 1 97 ? 9.299 3.214 -27.124 1.00 73.44 97 GLN A C 1
ATOM 792 O O . GLN A 1 97 ? 8.192 2.924 -27.575 1.00 73.44 97 GLN A O 1
ATOM 797 N N . ASP A 1 98 ? 10.428 3.082 -27.817 1.00 80.31 98 ASP A N 1
ATOM 798 C CA . ASP A 1 98 ? 10.488 2.729 -29.236 1.00 80.31 98 ASP A CA 1
ATOM 799 C C . ASP A 1 98 ? 10.257 1.233 -29.506 1.00 80.31 98 ASP A C 1
ATOM 801 O O . ASP A 1 98 ? 10.088 0.838 -30.658 1.00 80.31 98 ASP A O 1
ATOM 805 N N . SER A 1 99 ? 10.247 0.381 -28.470 1.00 83.06 99 SER A N 1
ATOM 806 C CA . SER A 1 99 ? 10.013 -1.063 -28.626 1.00 83.06 99 SER A CA 1
ATOM 807 C C . SER A 1 99 ? 8.543 -1.470 -28.505 1.00 83.06 99 SER A C 1
ATOM 809 O O . SER A 1 99 ? 8.211 -2.627 -28.763 1.00 83.06 99 SER A O 1
ATOM 811 N N . LEU A 1 100 ? 7.662 -0.544 -28.116 1.00 81.69 100 LEU A N 1
ATOM 812 C CA . LEU A 1 100 ? 6.229 -0.780 -27.965 1.00 81.69 100 LEU A CA 1
ATOM 813 C C . LEU A 1 100 ? 5.440 -0.040 -29.041 1.00 81.69 100 LEU A C 1
ATOM 815 O O . LEU A 1 100 ? 5.687 1.133 -29.318 1.00 81.69 100 LEU A O 1
ATOM 819 N N . ASP A 1 101 ? 4.419 -0.699 -29.583 1.00 85.50 101 ASP A N 1
ATOM 820 C CA . ASP A 1 101 ? 3.398 -0.018 -30.367 1.00 85.50 101 ASP A CA 1
ATOM 821 C C . ASP A 1 101 ? 2.528 0.891 -29.472 1.00 85.50 101 ASP A C 1
ATOM 823 O O . ASP A 1 101 ? 2.559 0.839 -28.237 1.00 85.50 101 ASP A O 1
ATOM 827 N N . VAL A 1 102 ? 1.712 1.746 -30.095 1.00 82.12 102 VAL A N 1
ATOM 828 C CA . VAL A 1 102 ? 0.842 2.703 -29.380 1.00 82.12 102 VAL A CA 1
ATOM 829 C C . VAL A 1 102 ? -0.078 1.995 -28.375 1.00 82.12 102 VAL A C 1
ATOM 831 O O . VAL A 1 102 ? -0.395 2.539 -27.313 1.00 82.12 102 VAL A O 1
ATOM 834 N N . LEU A 1 103 ? -0.513 0.774 -28.690 1.00 80.69 103 LEU A N 1
ATOM 835 C CA . LEU A 1 103 ? -1.381 -0.024 -27.833 1.00 80.69 103 LEU A CA 1
ATOM 836 C C . LEU A 1 103 ? -0.627 -0.567 -26.609 1.00 80.69 103 LEU A C 1
ATOM 838 O O . LEU A 1 103 ? -1.126 -0.438 -25.491 1.00 80.69 103 LEU A O 1
ATOM 842 N N . GLY A 1 104 ? 0.583 -1.095 -26.791 1.00 79.00 104 GLY A N 1
ATOM 843 C CA . GLY A 1 104 ? 1.462 -1.562 -25.721 1.00 79.00 104 GLY A CA 1
ATOM 844 C C . GLY A 1 104 ? 1.875 -0.440 -24.771 1.00 79.00 104 GLY A C 1
ATOM 845 O O . GLY A 1 104 ? 1.828 -0.616 -23.551 1.00 79.00 104 GLY A O 1
ATOM 846 N N . GLN A 1 105 ? 2.169 0.752 -25.301 1.00 78.75 105 GLN A N 1
ATOM 847 C CA . GLN A 1 105 ? 2.433 1.941 -24.482 1.00 78.75 105 GLN A CA 1
ATOM 848 C C . GLN A 1 105 ? 1.222 2.301 -23.608 1.00 78.75 105 GLN A C 1
ATOM 850 O O . GLN A 1 105 ? 1.366 2.530 -22.404 1.00 78.75 105 GLN A O 1
ATOM 855 N N . ARG A 1 106 ? 0.008 2.292 -24.181 1.00 77.38 106 ARG A N 1
ATOM 856 C CA . ARG A 1 106 ? -1.233 2.543 -23.429 1.00 77.38 106 ARG A CA 1
ATOM 857 C C . ARG A 1 106 ? -1.480 1.480 -22.363 1.00 77.38 106 ARG A C 1
ATOM 859 O O . ARG A 1 106 ? -1.779 1.832 -21.227 1.00 77.38 106 ARG A O 1
ATOM 866 N N . GLN A 1 107 ? -1.335 0.199 -22.691 1.00 76.69 107 GLN A N 1
ATOM 867 C CA . GLN A 1 107 ? -1.530 -0.886 -21.725 1.00 76.69 107 GLN A CA 1
ATOM 868 C C . GLN A 1 107 ? -0.567 -0.776 -20.541 1.00 76.69 107 GLN A C 1
ATOM 870 O O . GLN A 1 107 ? -0.991 -0.925 -19.396 1.00 76.69 107 GLN A O 1
ATOM 875 N N . LEU A 1 108 ? 0.702 -0.449 -20.797 1.00 78.50 108 LEU A N 1
ATOM 876 C CA . LEU A 1 108 ? 1.689 -0.244 -19.742 1.00 78.50 108 LEU A CA 1
ATOM 877 C C . LEU A 1 108 ? 1.348 0.969 -18.864 1.00 78.50 108 LEU A C 1
ATOM 879 O O . LEU A 1 108 ? 1.392 0.872 -17.639 1.00 78.50 108 LEU A O 1
ATOM 883 N N . MET A 1 109 ? 0.968 2.096 -19.475 1.00 73.62 109 MET A N 1
ATOM 884 C CA . MET A 1 109 ? 0.553 3.308 -18.755 1.00 73.62 109 MET A CA 1
ATOM 885 C C . MET A 1 109 ? -0.705 3.096 -17.909 1.00 73.62 109 MET A C 1
ATOM 887 O O . MET A 1 109 ? -0.829 3.683 -16.836 1.00 73.62 109 MET A O 1
ATOM 891 N N . HIS A 1 110 ? -1.630 2.253 -18.368 1.00 79.06 110 HIS A N 1
ATOM 892 C CA . HIS A 1 110 ? -2.884 1.958 -17.677 1.00 79.06 110 HIS A CA 1
ATOM 893 C C . HIS A 1 110 ? -2.817 0.724 -16.772 1.00 79.06 110 HIS A C 1
ATOM 895 O O . HIS A 1 110 ? -3.833 0.363 -16.177 1.00 79.06 110 HIS A O 1
ATOM 901 N N . ARG A 1 111 ? -1.639 0.106 -16.609 1.00 89.81 111 ARG A N 1
ATOM 902 C CA . ARG A 1 111 ? -1.447 -1.017 -15.688 1.00 89.81 111 ARG A CA 1
ATOM 903 C C . ARG A 1 111 ? -1.604 -0.523 -14.251 1.00 89.81 111 ARG A C 1
ATOM 905 O O . ARG A 1 111 ? -0.709 0.081 -13.666 1.00 89.81 111 ARG A O 1
ATOM 912 N N . GLU A 1 112 ? -2.796 -0.745 -13.716 1.00 92.25 112 GLU A N 1
ATOM 913 C CA . GLU A 1 112 ? -3.289 -0.194 -12.454 1.00 92.25 112 GLU A CA 1
ATOM 914 C C . GLU A 1 112 ? -2.301 -0.379 -11.297 1.00 92.25 112 GLU A C 1
ATOM 916 O O . GLU A 1 112 ? -1.879 0.596 -10.677 1.00 92.25 112 GLU A O 1
ATOM 921 N N . PHE A 1 113 ? -1.857 -1.611 -11.056 1.00 95.19 113 PHE A N 1
ATOM 922 C CA . PHE A 1 113 ? -1.016 -1.926 -9.903 1.00 95.19 113 PHE A CA 1
ATOM 923 C C . PHE A 1 113 ? 0.459 -1.552 -10.087 1.00 95.19 113 PHE A C 1
ATOM 925 O O . PHE A 1 113 ? 1.142 -1.298 -9.098 1.00 95.19 113 PHE A O 1
ATOM 932 N N . LEU A 1 114 ? 0.927 -1.374 -11.329 1.00 95.69 114 LEU A N 1
ATOM 933 C CA . LEU A 1 114 ? 2.196 -0.689 -11.598 1.00 95.69 114 LEU A CA 1
ATOM 934 C C . LEU A 1 114 ? 2.129 0.786 -11.171 1.00 95.69 114 LEU A C 1
ATOM 936 O O . LEU A 1 114 ? 3.080 1.304 -10.583 1.00 95.69 114 LEU A O 1
ATOM 940 N N . ARG A 1 115 ? 1.008 1.473 -11.434 1.00 94.50 115 ARG A N 1
ATOM 941 C CA . ARG A 1 115 ? 0.815 2.864 -10.989 1.00 94.50 115 ARG A CA 1
ATOM 942 C C . ARG A 1 115 ? 0.751 2.960 -9.469 1.00 94.50 115 ARG A C 1
ATOM 944 O O . ARG A 1 115 ? 1.422 3.821 -8.910 1.00 94.50 115 ARG A O 1
ATOM 951 N N . VAL A 1 116 ? 0.005 2.060 -8.824 1.00 96.38 116 VAL A N 1
ATOM 952 C CA . VAL A 1 116 ? -0.072 1.993 -7.356 1.00 96.38 116 VAL A CA 1
ATOM 953 C C . VAL A 1 116 ? 1.314 1.744 -6.759 1.00 96.38 116 VAL A C 1
ATOM 955 O O . VAL A 1 116 ? 1.716 2.455 -5.843 1.00 96.38 116 VAL A O 1
ATOM 958 N N . LEU A 1 117 ? 2.099 0.809 -7.309 1.00 97.56 117 LEU A N 1
ATOM 959 C CA . LEU A 1 117 ? 3.461 0.563 -6.828 1.00 97.56 117 LEU A CA 1
ATOM 960 C C . LEU A 1 117 ? 4.346 1.811 -6.949 1.00 97.56 117 LEU A C 1
ATOM 962 O O . LEU A 1 117 ? 5.051 2.162 -6.006 1.00 97.56 117 LEU A O 1
ATOM 966 N N . ARG A 1 118 ? 4.278 2.517 -8.083 1.00 96.31 118 ARG A N 1
ATOM 967 C CA . ARG A 1 118 ? 5.020 3.769 -8.290 1.00 96.31 118 ARG A CA 1
ATOM 968 C C . ARG A 1 118 ? 4.617 4.850 -7.284 1.00 96.31 118 ARG A C 1
ATOM 970 O O . ARG A 1 118 ? 5.481 5.553 -6.769 1.00 96.31 118 ARG A O 1
ATOM 977 N N . GLU A 1 119 ? 3.326 4.984 -6.996 1.00 96.50 119 GLU A N 1
ATOM 978 C CA . GLU A 1 119 ? 2.817 5.925 -5.995 1.00 96.50 119 GLU A CA 1
ATOM 979 C C . GLU A 1 119 ? 3.318 5.583 -4.586 1.00 96.50 119 GLU A C 1
ATOM 981 O O . GLU A 1 119 ? 3.804 6.462 -3.874 1.00 96.50 119 GLU A O 1
ATOM 986 N N . VAL A 1 120 ? 3.290 4.301 -4.211 1.00 97.38 120 VAL A N 1
ATOM 987 C CA . VAL A 1 120 ? 3.831 3.811 -2.936 1.00 97.38 120 VAL A CA 1
ATOM 988 C C . VAL A 1 120 ? 5.318 4.137 -2.803 1.00 97.38 120 VAL A C 1
ATOM 990 O O . VAL A 1 120 ? 5.730 4.658 -1.766 1.00 97.38 120 VAL A O 1
ATOM 993 N N . GLU A 1 121 ? 6.125 3.894 -3.841 1.00 97.81 121 GLU A N 1
ATOM 994 C CA . GLU A 1 121 ? 7.544 4.260 -3.806 1.00 97.81 121 GLU A CA 1
ATOM 995 C C . GLU A 1 121 ? 7.728 5.776 -3.666 1.00 97.81 121 GLU A C 1
ATOM 997 O O . GLU A 1 121 ? 8.507 6.221 -2.823 1.00 97.81 121 GLU A O 1
ATOM 1002 N N . ASN A 1 122 ? 6.973 6.591 -4.403 1.00 97.00 122 ASN A N 1
ATOM 1003 C CA . ASN A 1 122 ? 7.054 8.050 -4.290 1.00 97.00 122 ASN A CA 1
ATOM 1004 C C . ASN A 1 122 ? 6.718 8.548 -2.874 1.00 97.00 122 ASN A C 1
ATOM 1006 O O . ASN A 1 122 ? 7.430 9.399 -2.336 1.00 97.00 122 ASN A O 1
ATOM 1010 N N . LEU A 1 123 ? 5.678 7.994 -2.241 1.00 96.50 123 LEU A N 1
ATOM 1011 C CA . LEU A 1 123 ? 5.306 8.326 -0.861 1.00 96.50 123 LEU A CA 1
ATOM 1012 C C . LEU A 1 123 ? 6.428 7.994 0.129 1.00 96.50 123 LEU A C 1
ATOM 1014 O O . LEU A 1 123 ? 6.690 8.780 1.040 1.00 96.50 123 LEU A O 1
ATOM 1018 N N . ARG A 1 124 ? 7.131 6.873 -0.065 1.00 96.31 124 ARG A N 1
ATOM 1019 C CA . ARG A 1 124 ? 8.278 6.484 0.773 1.00 96.31 124 ARG A CA 1
ATOM 1020 C C . ARG A 1 124 ? 9.446 7.443 0.641 1.00 96.31 124 ARG A C 1
ATOM 1022 O O . ARG A 1 124 ? 9.995 7.873 1.654 1.00 96.31 124 ARG A O 1
ATOM 1029 N N . HIS A 1 125 ? 9.807 7.794 -0.591 1.00 95.75 125 HIS A N 1
ATOM 1030 C CA . HIS A 1 125 ? 10.881 8.752 -0.846 1.00 95.75 125 HIS A CA 1
ATOM 1031 C C . HIS A 1 125 ? 10.546 10.119 -0.241 1.00 95.75 125 HIS A C 1
ATOM 1033 O O . HIS A 1 125 ? 11.405 10.752 0.374 1.00 95.75 125 HIS A O 1
ATOM 1039 N N . HIS A 1 126 ? 9.285 10.547 -0.347 1.00 95.38 126 HIS A N 1
ATOM 1040 C CA . HIS A 1 126 ? 8.827 11.791 0.257 1.00 95.38 126 HIS A CA 1
ATOM 1041 C C . HIS A 1 126 ? 8.934 11.766 1.786 1.00 95.38 126 HIS A C 1
ATOM 1043 O O . HIS A 1 126 ? 9.511 12.684 2.366 1.00 95.38 126 HIS A O 1
AT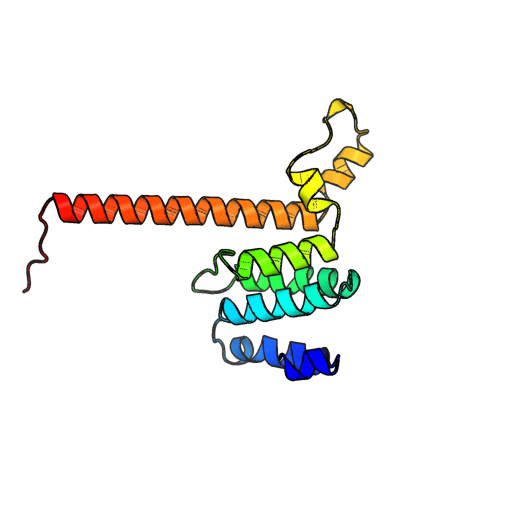OM 1049 N N . HIS A 1 127 ? 8.457 10.695 2.427 1.00 95.12 127 HIS A N 1
ATOM 1050 C CA . HIS A 1 127 ? 8.556 10.523 3.876 1.00 95.12 127 HIS A CA 1
ATOM 1051 C C . HIS A 1 127 ? 10.010 10.550 4.364 1.00 95.12 127 HIS A C 1
ATOM 1053 O O . HIS A 1 127 ? 10.334 11.259 5.315 1.00 95.12 127 HIS A O 1
ATOM 1059 N N . ALA A 1 128 ? 10.909 9.835 3.681 1.00 93.62 128 ALA A N 1
ATOM 1060 C CA . ALA A 1 128 ? 12.335 9.846 4.004 1.00 93.62 128 ALA A CA 1
ATOM 1061 C C . ALA A 1 128 ? 12.933 11.261 3.891 1.00 93.62 128 ALA A C 1
ATOM 1063 O O . ALA A 1 128 ? 13.697 11.693 4.756 1.00 93.62 128 ALA A O 1
ATOM 1064 N N . GLY A 1 129 ? 12.542 12.014 2.858 1.00 94.44 129 GLY A N 1
ATOM 1065 C CA . GLY A 1 129 ? 12.943 13.409 2.686 1.00 94.44 129 GLY A CA 1
ATOM 1066 C C . GLY A 1 129 ? 12.380 14.352 3.757 1.00 94.44 129 GLY A C 1
ATOM 1067 O O . GLY A 1 129 ? 13.056 15.303 4.151 1.00 94.44 129 GLY A O 1
ATOM 1068 N N . GLU A 1 130 ? 11.158 14.126 4.243 1.00 93.00 130 GLU A N 1
ATOM 1069 C CA . GLU A 1 130 ? 10.580 14.866 5.376 1.00 93.00 130 GLU A CA 1
ATOM 1070 C C . GLU A 1 130 ? 11.315 14.571 6.684 1.00 93.00 130 GLU A C 1
ATOM 1072 O O . GLU A 1 130 ? 11.726 15.507 7.372 1.00 93.00 130 GLU A O 1
ATOM 1077 N N . GLN A 1 131 ? 11.568 13.296 6.987 1.00 92.31 131 GLN A N 1
ATOM 1078 C CA . GLN A 1 131 ? 12.318 12.902 8.180 1.00 92.31 131 GLN A CA 1
ATOM 1079 C C . GLN A 1 131 ? 13.743 13.464 8.176 1.00 92.31 131 GLN A C 1
ATOM 1081 O O . GLN A 1 131 ? 14.194 14.013 9.179 1.00 92.31 131 GLN A O 1
ATOM 1086 N N . ALA A 1 132 ? 14.442 13.411 7.038 1.00 92.44 132 ALA A N 1
ATOM 1087 C CA . ALA A 1 132 ? 15.787 13.972 6.915 1.00 92.44 132 ALA A CA 1
ATOM 1088 C C . ALA A 1 132 ? 15.809 15.490 7.167 1.00 92.44 132 ALA A C 1
ATOM 1090 O O . ALA A 1 132 ? 16.703 15.998 7.851 1.00 92.44 132 ALA A O 1
ATOM 1091 N N . ARG A 1 133 ? 14.811 16.223 6.652 1.00 93.12 133 ARG A N 1
ATOM 1092 C CA . ARG A 1 133 ? 14.659 17.665 6.901 1.00 93.12 133 ARG A CA 1
ATOM 1093 C C . ARG A 1 133 ? 14.375 17.956 8.374 1.00 93.12 133 ARG A C 1
ATOM 1095 O O . ARG A 1 133 ? 15.014 18.846 8.932 1.00 93.12 133 ARG A O 1
ATOM 1102 N N . ALA A 1 134 ? 13.481 17.194 9.003 1.00 92.25 134 ALA A N 1
ATOM 1103 C CA . ALA A 1 134 ? 13.155 17.339 10.420 1.00 92.25 134 ALA A CA 1
ATOM 1104 C C . ALA A 1 134 ? 14.375 17.075 11.319 1.00 92.25 134 ALA A C 1
ATOM 1106 O O . ALA A 1 134 ? 14.710 17.914 12.154 1.00 92.25 134 ALA A O 1
ATOM 1107 N N . HIS A 1 135 ? 15.106 15.979 11.087 1.00 91.69 135 HIS A N 1
ATOM 1108 C CA . HIS A 1 135 ? 16.326 15.656 11.835 1.00 91.69 135 HIS A CA 1
ATOM 1109 C C . HIS A 1 135 ? 17.409 16.725 11.668 1.00 91.69 135 HIS A C 1
ATOM 1111 O O . HIS A 1 135 ? 18.053 17.112 12.643 1.00 91.69 135 HIS A O 1
ATOM 1117 N N . ARG A 1 136 ? 17.604 17.244 10.447 1.00 91.81 136 ARG A N 1
ATOM 1118 C CA . ARG A 1 136 ? 18.554 18.338 10.204 1.00 91.81 136 ARG A CA 1
ATOM 1119 C C . ARG A 1 136 ? 18.155 19.604 10.961 1.00 91.81 136 ARG A C 1
ATOM 1121 O O . ARG A 1 136 ? 19.020 20.239 11.556 1.00 91.81 136 ARG A O 1
ATOM 1128 N N . ALA A 1 137 ? 16.875 19.973 10.941 1.00 91.56 137 ALA A N 1
ATOM 1129 C CA . ALA A 1 137 ? 16.376 21.134 11.672 1.00 91.56 137 ALA A CA 1
ATOM 1130 C C . ALA A 1 137 ? 16.565 20.971 13.189 1.00 91.56 137 ALA A C 1
ATOM 1132 O O . ALA A 1 137 ? 17.022 21.896 13.855 1.00 91.56 137 ALA A O 1
ATOM 1133 N N . GLU A 1 138 ? 16.284 19.784 13.730 1.00 91.81 138 GLU A N 1
ATOM 1134 C CA . GLU A 1 138 ? 16.499 19.477 15.144 1.00 91.81 138 GLU A CA 1
ATOM 1135 C C . GLU A 1 138 ? 17.986 19.538 15.529 1.00 91.81 138 GLU A C 1
ATOM 1137 O O . GLU A 1 138 ? 18.334 20.134 16.549 1.00 91.81 138 GLU A O 1
ATOM 1142 N N . ALA A 1 139 ? 18.875 18.982 14.701 1.00 90.81 139 ALA A N 1
ATOM 1143 C CA . ALA A 1 139 ? 20.318 19.049 14.920 1.00 90.81 139 ALA A CA 1
ATOM 1144 C C . ALA A 1 139 ? 20.829 20.498 14.920 1.00 90.81 139 ALA A C 1
ATOM 1146 O O . ALA A 1 139 ? 21.591 20.874 15.808 1.00 90.81 139 ALA A O 1
ATOM 1147 N N . LEU A 1 140 ? 20.370 21.328 13.975 1.00 90.75 140 LEU A N 1
ATOM 1148 C CA . LEU A 1 140 ? 20.715 22.751 13.931 1.00 90.75 140 LEU A CA 1
ATOM 1149 C C . LEU A 1 140 ? 20.222 23.494 15.180 1.00 90.75 140 LEU A C 1
ATOM 1151 O O . LEU A 1 140 ? 21.006 24.219 15.780 1.00 90.75 140 LEU A O 1
ATOM 1155 N N . ARG A 1 141 ? 18.982 23.258 15.634 1.00 89.44 141 ARG A N 1
ATOM 1156 C CA . ARG A 1 141 ? 18.457 23.857 16.878 1.00 89.44 141 ARG A CA 1
ATOM 1157 C C . ARG A 1 141 ? 19.291 23.481 18.103 1.00 89.44 141 ARG A C 1
ATOM 1159 O O . ARG A 1 141 ? 19.602 24.347 18.915 1.00 89.44 141 ARG A O 1
ATOM 1166 N N . LYS A 1 142 ? 19.695 22.209 18.216 1.00 86.38 142 LYS A N 1
ATOM 1167 C CA . LYS A 1 142 ? 20.570 21.732 19.302 1.00 86.38 142 LYS A CA 1
ATOM 1168 C C . LYS A 1 142 ? 21.949 22.400 19.268 1.00 86.38 142 LYS A C 1
ATOM 1170 O O . LYS A 1 142 ? 22.476 22.731 20.323 1.00 86.38 142 LYS A O 1
ATOM 1175 N N . ILE A 1 143 ? 22.514 22.620 18.078 1.00 83.12 143 ILE A N 1
ATOM 1176 C CA . ILE A 1 143 ? 23.814 23.291 17.896 1.00 83.12 143 ILE A CA 1
ATOM 1177 C C . ILE A 1 143 ? 23.717 24.797 18.190 1.00 83.12 143 ILE A C 1
ATOM 1179 O O . ILE A 1 143 ? 24.635 25.361 18.777 1.00 83.12 143 ILE A O 1
ATOM 1183 N N . SER A 1 144 ? 22.610 25.446 17.820 1.00 80.56 144 SER A N 1
ATOM 1184 C CA . SER A 1 144 ? 22.387 26.885 18.025 1.00 80.56 144 SER A CA 1
ATOM 1185 C C . SER A 1 144 ? 22.066 27.283 19.473 1.00 80.56 144 SER A C 1
ATOM 1187 O O . SER A 1 144 ? 21.975 28.474 19.752 1.00 80.56 144 SER A O 1
ATOM 1189 N N . GLY A 1 145 ? 21.922 26.333 20.405 1.00 67.06 145 GLY A N 1
ATOM 1190 C CA . GLY A 1 145 ? 21.797 26.631 21.836 1.00 67.06 145 GLY A CA 1
ATOM 1191 C C . GLY A 1 145 ? 20.488 27.311 22.262 1.00 67.06 145 GLY A C 1
ATOM 1192 O O . GLY A 1 145 ? 20.425 27.844 23.368 1.00 67.06 145 GLY A O 1
ATOM 1193 N N . GLU A 1 146 ? 19.437 27.289 21.435 1.00 59.44 146 GLU A N 1
ATOM 1194 C CA . GLU A 1 146 ? 18.100 27.751 21.834 1.00 59.44 146 GLU A CA 1
ATOM 1195 C C . GLU A 1 146 ? 17.492 26.772 22.852 1.00 59.44 146 GLU A C 1
ATOM 1197 O O . GLU A 1 146 ? 16.754 25.844 22.509 1.00 59.44 146 GLU A O 1
ATOM 1202 N N . MET A 1 147 ? 17.823 26.966 24.130 1.00 52.38 147 MET A N 1
ATOM 1203 C CA . MET A 1 147 ? 17.033 26.412 25.226 1.00 52.38 147 MET A CA 1
ATOM 1204 C C . MET A 1 147 ? 15.668 27.112 25.254 1.00 52.38 147 MET A C 1
ATOM 1206 O O . MET A 1 147 ? 15.617 28.333 25.094 1.00 52.38 147 MET A O 1
ATOM 1210 N N . PRO A 1 148 ? 14.557 26.386 25.473 1.00 50.31 148 PRO A N 1
ATOM 1211 C CA . PRO A 1 148 ? 13.269 27.026 25.672 1.00 50.31 148 PRO A CA 1
ATOM 1212 C C . PRO A 1 148 ? 13.353 27.939 26.900 1.00 50.31 148 PRO A C 1
ATOM 1214 O O . PRO A 1 148 ? 13.698 27.502 27.999 1.00 50.31 148 PRO A O 1
ATOM 1217 N N . SER A 1 149 ? 13.049 29.220 26.702 1.00 52.66 149 SER A N 1
ATOM 1218 C CA . SER A 1 149 ? 12.756 30.148 27.786 1.00 52.66 149 SER A CA 1
ATOM 1219 C C . SER A 1 149 ? 11.492 29.656 28.491 1.00 52.66 149 SER A C 1
ATOM 1221 O O . SER A 1 149 ? 10.388 29.829 27.975 1.00 52.66 149 SER A O 1
ATOM 1223 N N . ASN A 1 150 ? 11.658 29.009 29.643 1.00 49.28 150 ASN A N 1
ATOM 1224 C CA . ASN A 1 150 ? 10.555 28.774 30.567 1.00 49.28 150 ASN A CA 1
ATOM 1225 C C . ASN A 1 150 ? 10.083 30.136 31.098 1.00 49.28 150 ASN A C 1
ATOM 1227 O O . ASN A 1 150 ? 10.815 30.799 31.837 1.00 49.28 150 ASN A O 1
ATOM 1231 N N . HIS A 1 151 ? 8.871 30.531 30.717 1.00 44.38 151 HIS A N 1
ATOM 1232 C CA . HIS A 1 151 ? 8.045 31.478 31.461 1.00 44.38 151 HIS A CA 1
ATOM 1233 C C . HIS A 1 151 ? 6.836 30.733 32.011 1.00 44.38 151 HIS A C 1
ATOM 1235 O O . HIS A 1 151 ? 6.275 29.905 31.258 1.00 44.38 151 HIS A O 1
#

InterPro domains:
  IPR040152 ATPase synthesis protein 25, mitochondrial [PTHR28087] (1-90)

pLDDT: mean 91.05, std 10.12, range [44.38, 98.69]

Sequence (151 aa):
MTAYAHQLDWDRFWNAFRIPSRFQTPRSPELYELAYRVLASTGDRKLCTDALRWVYPEMLKEEPKIWPVGSLYMSLKACILVADPGAESLLHHPPPQDSLDVLGQRQLMHREFLRVLREVENLRHHHAGEQARAHRAEALRKISGEMPSNH

Radius of gyration: 19.8 Å; chains: 1; bounding box: 42×51×62 Å

Foldseek 3Di:
DVVCLVVVVVVVLVVVLCVCVVVVHFRDLVSLLVVLQSQLVVLDLVSLVVCCVPVVVSQCPGPVRDQCDDSNVVSNVSSLCSNPVCLVVCLVPPPDPVVDDPVRVVCSVVVPSNVVNVVNVVSNVVVVVVVVVVVVVVVVCVVVPPDDDDD